Protein AF-A0A0T6YQA6-F1 (afdb_monomer_lite)

Structure (mmCIF, N/CA/C/O backbone):
data_AF-A0A0T6YQA6-F1
#
_entry.id   AF-A0A0T6YQA6-F1
#
loop_
_atom_site.group_PDB
_atom_site.id
_atom_site.type_symbol
_atom_site.label_atom_id
_atom_site.label_alt_id
_atom_site.label_comp_id
_atom_site.label_asym_id
_atom_site.label_entity_id
_atom_site.label_seq_id
_atom_site.pdbx_PDB_ins_code
_atom_site.Cartn_x
_atom_site.Cartn_y
_atom_site.Cartn_z
_atom_site.occupancy
_atom_site.B_iso_or_equiv
_atom_site.auth_seq_id
_atom_site.auth_comp_id
_atom_site.auth_asym_id
_atom_site.auth_atom_id
_atom_site.pdbx_PDB_model_num
ATOM 1 N N . MET A 1 1 ? 2.251 -3.027 -15.263 1.00 83.12 1 MET A N 1
ATOM 2 C CA . MET A 1 1 ? 1.059 -3.799 -14.864 1.00 83.12 1 MET A CA 1
ATOM 3 C C . MET A 1 1 ? -0.169 -2.919 -14.777 1.00 83.12 1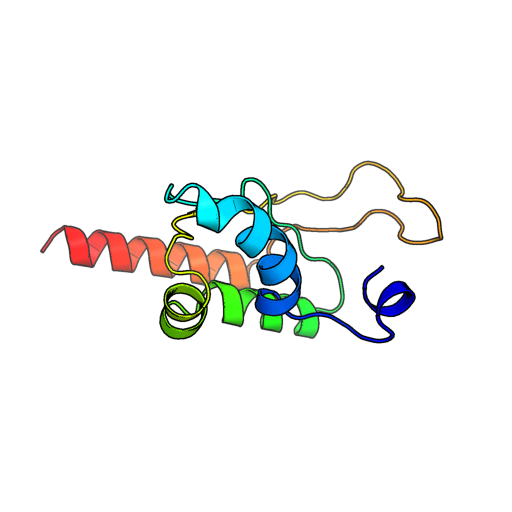 MET A C 1
ATOM 5 O O . MET A 1 1 ? -1.061 -3.135 -15.581 1.00 83.12 1 MET A O 1
ATOM 9 N N . ASP A 1 2 ? -0.234 -1.925 -13.880 1.00 89.12 2 ASP A N 1
ATOM 10 C CA . ASP A 1 2 ? -1.449 -1.098 -13.763 1.00 89.12 2 ASP A CA 1
ATOM 11 C C . ASP A 1 2 ? -1.813 -0.386 -15.068 1.00 89.12 2 ASP A C 1
ATOM 13 O O . ASP A 1 2 ? -2.944 -0.498 -15.525 1.00 89.12 2 ASP A O 1
ATOM 17 N N . VAL A 1 3 ? -0.842 0.262 -15.716 1.00 90.88 3 VAL A N 1
ATOM 18 C CA . VAL A 1 3 ? -1.061 0.935 -17.006 1.00 90.88 3 VAL A CA 1
ATOM 19 C C . VAL A 1 3 ? -1.503 -0.046 -18.094 1.00 90.88 3 VAL A C 1
ATOM 21 O O . VAL A 1 3 ? -2.417 0.267 -18.846 1.00 90.88 3 VAL A O 1
ATOM 24 N N . ASP A 1 4 ? -0.919 -1.241 -18.158 1.00 91.56 4 ASP A N 1
ATOM 25 C CA . ASP A 1 4 ? -1.258 -2.216 -19.204 1.00 91.56 4 ASP A CA 1
ATOM 26 C C . ASP A 1 4 ? -2.654 -2.814 -19.008 1.00 91.56 4 ASP A C 1
ATOM 28 O O . ASP A 1 4 ? -3.333 -3.129 -19.980 1.00 91.56 4 ASP A O 1
ATOM 32 N N . TYR A 1 5 ? -3.090 -2.967 -17.755 1.00 91.44 5 TYR A N 1
ATOM 33 C CA . TYR A 1 5 ? -4.388 -3.556 -17.436 1.00 91.44 5 TYR A CA 1
ATOM 34 C C . TYR A 1 5 ? -5.516 -2.510 -17.381 1.00 91.44 5 TYR A C 1
ATOM 36 O O . TYR A 1 5 ? -6.635 -2.783 -17.807 1.00 91.44 5 TYR A O 1
ATOM 44 N N . TRP A 1 6 ? -5.244 -1.311 -16.858 1.00 92.56 6 TRP A N 1
ATOM 45 C CA . TRP A 1 6 ? -6.247 -0.272 -16.575 1.00 92.56 6 TRP A CA 1
ATOM 46 C C . TRP A 1 6 ? -6.109 0.983 -17.445 1.00 92.56 6 TRP A C 1
ATOM 48 O O . TRP A 1 6 ? -6.913 1.905 -17.317 1.00 92.56 6 TRP A O 1
ATOM 58 N N . GLY A 1 7 ? -5.076 1.070 -18.285 1.00 95.69 7 GLY A N 1
ATOM 59 C CA . GLY A 1 7 ? -4.769 2.258 -19.089 1.00 95.69 7 GLY A CA 1
ATOM 60 C C . GLY A 1 7 ? -4.207 3.438 -18.288 1.00 95.69 7 GLY A C 1
ATOM 61 O O . GLY A 1 7 ? -3.976 4.503 -18.856 1.00 95.69 7 GLY A O 1
ATOM 62 N N . ARG A 1 8 ? -3.996 3.285 -16.972 1.00 94.44 8 ARG A N 1
ATOM 63 C CA . ARG A 1 8 ? -3.454 4.321 -16.081 1.00 94.44 8 ARG A CA 1
ATOM 64 C C . ARG A 1 8 ? -2.833 3.736 -14.8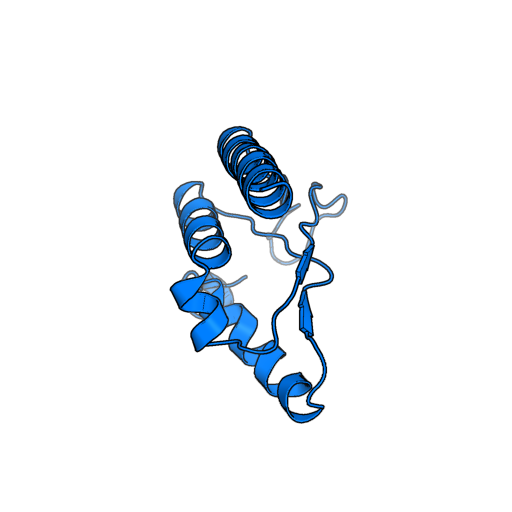16 1.00 94.44 8 ARG A C 1
ATOM 66 O O . ARG A 1 8 ? -3.119 2.607 -14.428 1.00 94.44 8 ARG A O 1
ATOM 73 N N . GLU A 1 9 ? -2.044 4.558 -14.137 1.00 93.44 9 GLU A N 1
ATOM 74 C CA . GLU A 1 9 ? -1.629 4.312 -12.758 1.00 93.44 9 GLU A CA 1
ATOM 75 C C . GLU A 1 9 ? -2.847 4.257 -11.815 1.00 93.44 9 GLU A C 1
ATOM 77 O O . GLU A 1 9 ? -3.818 5.016 -11.963 1.00 93.44 9 GLU A O 1
ATOM 82 N N . ARG A 1 10 ? -2.802 3.345 -10.839 1.00 92.81 10 ARG A N 1
ATOM 83 C CA . ARG A 1 10 ? -3.849 3.190 -9.823 1.00 92.81 10 ARG A CA 1
ATOM 84 C C . ARG A 1 10 ? -3.433 3.793 -8.500 1.00 92.81 10 ARG A C 1
ATOM 86 O O . ARG A 1 10 ? -2.263 3.825 -8.155 1.00 92.81 10 ARG A O 1
ATOM 93 N N . ARG A 1 11 ? -4.402 4.243 -7.720 1.00 91.75 11 ARG A N 1
ATOM 94 C CA . ARG A 1 11 ? -4.177 4.712 -6.350 1.00 91.75 11 ARG A CA 1
ATOM 95 C C . ARG A 1 11 ? -4.254 3.557 -5.354 1.00 91.75 11 ARG A C 1
ATOM 97 O O . ARG A 1 11 ? -4.864 2.524 -5.647 1.00 91.75 11 ARG A O 1
ATOM 104 N N . PHE A 1 12 ? -3.686 3.748 -4.163 1.00 91.62 12 PHE A N 1
ATOM 105 C CA . PHE A 1 12 ? -3.686 2.733 -3.108 1.00 91.62 12 PHE A CA 1
ATOM 106 C C . PHE A 1 12 ? -5.115 2.310 -2.757 1.00 91.62 12 PHE A C 1
ATOM 108 O O . PHE A 1 12 ? -5.424 1.117 -2.739 1.00 91.62 12 PHE A O 1
ATOM 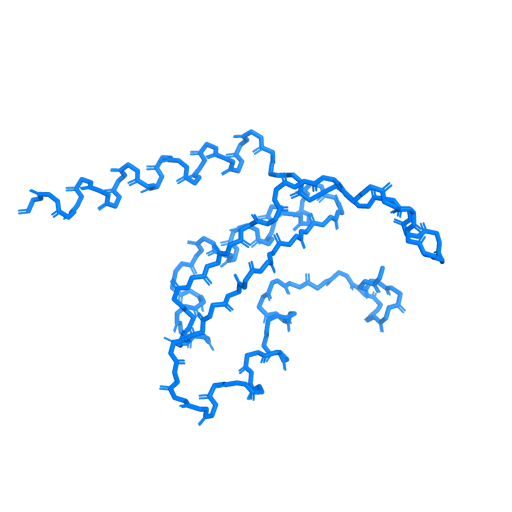115 N N . GLY A 1 13 ? -6.009 3.285 -2.559 1.00 91.56 13 GLY A N 1
ATOM 116 C CA . GLY A 1 13 ? -7.406 3.007 -2.219 1.00 91.56 13 GLY A CA 1
ATOM 117 C C . GLY A 1 13 ? -8.136 2.184 -3.286 1.00 91.56 13 GLY A C 1
ATOM 118 O O . GLY A 1 13 ? -8.920 1.297 -2.958 1.00 91.56 13 GLY A O 1
ATOM 119 N N . GLU A 1 14 ? -7.840 2.413 -4.566 1.00 92.44 14 GLU A N 1
ATOM 120 C CA . GLU A 1 14 ? -8.450 1.658 -5.663 1.00 92.44 14 GLU A CA 1
ATOM 121 C C . GLU A 1 14 ? -7.991 0.198 -5.643 1.00 92.44 14 GLU A C 1
ATOM 123 O O . GLU A 1 14 ? -8.825 -0.706 -5.688 1.00 92.44 14 GLU A O 1
ATOM 128 N N . ALA A 1 15 ? -6.677 -0.028 -5.547 1.00 92.88 15 ALA A N 1
ATOM 129 C CA . ALA A 1 15 ? -6.093 -1.366 -5.523 1.00 92.88 15 ALA A CA 1
ATOM 130 C C . ALA A 1 15 ? -6.509 -2.163 -4.273 1.00 92.88 15 ALA A C 1
ATOM 132 O O . ALA A 1 15 ? -6.716 -3.378 -4.345 1.00 92.88 15 ALA A O 1
ATOM 133 N N . LEU A 1 16 ? -6.652 -1.487 -3.128 1.00 93.69 16 LEU A N 1
ATOM 134 C CA . LEU A 1 16 ? -7.093 -2.110 -1.886 1.00 93.69 16 LEU A CA 1
ATOM 135 C C . LEU A 1 16 ? -8.584 -2.456 -1.910 1.00 93.69 16 LEU A C 1
ATOM 137 O O . LEU A 1 16 ? -8.941 -3.547 -1.468 1.00 93.69 16 LEU A O 1
ATOM 141 N N . ASN A 1 17 ? -9.452 -1.572 -2.416 1.00 94.25 17 ASN A N 1
ATOM 142 C CA . ASN A 1 17 ? -10.905 -1.742 -2.316 1.00 94.25 17 ASN A CA 1
ATOM 143 C C . ASN A 1 17 ? -11.382 -3.084 -2.889 1.00 94.25 17 ASN A C 1
ATOM 145 O O . ASN A 1 17 ? -12.140 -3.796 -2.237 1.00 94.25 17 ASN A O 1
ATOM 149 N N . GLU A 1 18 ? -10.866 -3.494 -4.049 1.00 93.25 18 GLU A N 1
ATOM 150 C CA . GLU A 1 18 ? -11.215 -4.782 -4.671 1.00 93.25 18 GLU A CA 1
ATOM 151 C C . GLU A 1 18 ? -10.939 -5.992 -3.768 1.00 93.25 18 GLU A C 1
ATOM 153 O O . GLU A 1 18 ? -11.673 -6.980 -3.799 1.00 93.25 18 GLU A O 1
ATOM 158 N N . LYS A 1 19 ? -9.872 -5.923 -2.966 1.00 95.00 19 LYS A N 1
ATOM 159 C CA . LYS A 1 19 ? -9.445 -6.996 -2.059 1.00 95.00 19 LYS A CA 1
ATOM 160 C C . LYS A 1 19 ? -10.160 -6.890 -0.717 1.00 95.00 19 LYS A C 1
ATOM 162 O O . LYS A 1 19 ? -10.630 -7.897 -0.197 1.00 95.00 19 LYS A O 1
ATOM 167 N N . TYR A 1 20 ? -10.297 -5.673 -0.195 1.00 96.25 20 TYR A N 1
ATOM 168 C CA . TYR A 1 20 ? -10.968 -5.390 1.068 1.00 96.25 20 TYR A CA 1
ATOM 169 C C . TYR A 1 20 ? -12.428 -5.854 1.053 1.00 96.25 20 TYR A C 1
ATOM 171 O O . TYR A 1 20 ? -12.846 -6.557 1.970 1.00 96.25 20 TYR A O 1
ATOM 179 N N . GLN A 1 21 ? -13.187 -5.554 -0.009 1.00 96.25 21 GLN A N 1
ATOM 180 C CA . GLN A 1 21 ? -14.602 -5.948 -0.107 1.00 96.25 21 GLN A CA 1
ATOM 181 C C . GLN A 1 21 ? -14.810 -7.468 -0.022 1.00 96.25 21 GLN A C 1
ATOM 183 O O . GLN A 1 21 ? -15.841 -7.925 0.463 1.00 96.25 21 GLN A O 1
ATOM 188 N N . ARG A 1 22 ? -13.816 -8.268 -0.431 1.00 96.81 22 ARG A N 1
ATOM 189 C CA . ARG A 1 22 ? -13.887 -9.736 -0.358 1.00 96.81 22 ARG A CA 1
ATOM 190 C C . ARG A 1 22 ? -13.788 -10.269 1.069 1.00 96.81 22 ARG A C 1
ATOM 192 O O . ARG A 1 22 ? -14.277 -11.361 1.331 1.00 96.81 22 ARG A O 1
ATOM 199 N N . VAL A 1 23 ? -13.140 -9.530 1.971 1.00 97.44 23 VAL A N 1
ATOM 200 C CA . VAL A 1 23 ? -12.854 -9.988 3.341 1.00 97.44 23 VAL A CA 1
ATOM 201 C C . VAL A 1 23 ? -13.608 -9.204 4.414 1.00 97.44 23 VAL A C 1
ATOM 203 O O . VAL A 1 23 ? -13.808 -9.711 5.515 1.00 97.44 23 VAL A O 1
ATOM 206 N N . ALA A 1 24 ? -14.085 -7.997 4.104 1.00 96.38 24 ALA A N 1
ATOM 207 C CA . ALA A 1 24 ? -14.781 -7.143 5.062 1.00 96.38 24 ALA A CA 1
ATOM 208 C C . ALA A 1 24 ? -16.052 -7.795 5.638 1.00 96.38 24 ALA A C 1
ATOM 210 O O . ALA A 1 24 ? -16.367 -7.597 6.810 1.00 96.38 24 ALA A O 1
ATOM 211 N N . GLY A 1 25 ? -16.740 -8.631 4.850 1.00 97.00 25 GLY A N 1
ATOM 212 C CA . GLY A 1 25 ? -17.940 -9.357 5.282 1.00 97.00 25 GLY A CA 1
ATOM 213 C C . GLY A 1 25 ? -17.714 -10.336 6.441 1.00 97.00 25 GLY A C 1
ATOM 214 O O . GLY A 1 25 ? -18.667 -10.686 7.129 1.00 97.00 25 GLY A O 1
ATOM 215 N N . PHE A 1 26 ? -16.467 -10.739 6.714 1.00 97.88 26 PHE A N 1
ATOM 216 C CA . PHE A 1 26 ? -16.147 -11.580 7.872 1.00 97.88 26 PHE A CA 1
ATOM 217 C C . PHE A 1 26 ? -16.157 -10.811 9.203 1.00 97.88 26 PHE A C 1
ATOM 219 O O . PHE A 1 26 ? -16.078 -11.436 10.262 1.00 97.88 26 PHE A O 1
ATOM 226 N N . GLY A 1 27 ? -16.221 -9.473 9.177 1.00 97.31 27 GLY A N 1
ATOM 227 C CA . GLY A 1 27 ? -16.276 -8.643 10.386 1.00 97.31 27 GLY A CA 1
ATOM 228 C C . GLY A 1 27 ? -15.033 -8.760 11.275 1.00 97.31 27 GLY A C 1
ATOM 229 O O . GLY A 1 27 ? -15.113 -8.561 12.486 1.00 97.31 27 GLY A O 1
ATOM 230 N N . LYS A 1 28 ? -13.887 -9.137 10.696 1.00 97.94 28 LYS A N 1
ATOM 231 C CA . LYS A 1 28 ? -12.600 -9.247 11.394 1.00 97.94 28 LYS A CA 1
ATOM 232 C C . LYS A 1 28 ? -11.687 -8.077 11.026 1.00 97.94 28 LYS A C 1
ATOM 234 O O . LYS A 1 28 ? -11.801 -7.570 9.909 1.00 97.94 28 LYS A O 1
ATOM 239 N N . PRO A 1 29 ? -10.762 -7.677 11.920 1.00 96.94 29 PRO A N 1
ATOM 240 C CA . PRO A 1 29 ? -9.673 -6.781 11.555 1.00 96.94 29 PRO A CA 1
ATOM 241 C C . PRO A 1 29 ? -8.939 -7.283 10.309 1.00 96.94 29 PRO A C 1
ATOM 243 O O . PRO A 1 29 ? -8.654 -8.473 10.174 1.00 96.94 29 PRO A O 1
ATOM 246 N N . VAL A 1 30 ? -8.651 -6.363 9.398 1.00 96.00 30 VAL A N 1
ATOM 247 C CA . VAL A 1 30 ? -7.979 -6.607 8.127 1.00 96.00 30 VAL A CA 1
ATOM 248 C C . VAL A 1 30 ? -6.545 -6.111 8.231 1.00 96.00 30 VAL A C 1
ATOM 250 O O . VAL A 1 30 ? -6.279 -4.979 8.637 1.00 96.00 30 VAL A O 1
ATOM 253 N N . MET A 1 31 ? -5.622 -6.964 7.805 1.00 95.50 31 MET A N 1
ATOM 254 C CA . MET A 1 31 ? -4.211 -6.648 7.642 1.00 95.50 31 MET A CA 1
ATOM 255 C C . MET A 1 31 ? -3.848 -6.747 6.162 1.00 95.50 31 MET A C 1
ATOM 257 O O . MET A 1 31 ? -4.180 -7.731 5.498 1.00 95.50 31 MET A O 1
ATOM 261 N N . ILE A 1 32 ? -3.106 -5.760 5.662 1.00 95.31 32 ILE A N 1
ATOM 262 C CA . ILE A 1 32 ? -2.304 -5.939 4.451 1.00 95.31 32 ILE A CA 1
ATOM 263 C C . ILE A 1 32 ? -1.005 -6.608 4.890 1.00 95.31 32 ILE A C 1
ATOM 265 O O . ILE A 1 32 ? -0.152 -5.960 5.497 1.00 95.31 32 ILE A O 1
ATOM 269 N N . ALA A 1 33 ? -0.902 -7.912 4.630 1.00 96.94 33 ALA A N 1
ATOM 270 C CA . ALA A 1 33 ? 0.238 -8.725 5.053 1.00 96.94 33 ALA A CA 1
ATOM 271 C C . ALA A 1 33 ? 1.532 -8.356 4.316 1.00 96.94 33 ALA A C 1
ATOM 273 O O . ALA A 1 33 ? 2.610 -8.481 4.882 1.00 96.94 33 ALA A O 1
ATOM 274 N N . GLU A 1 34 ? 1.413 -7.878 3.076 1.00 96.00 34 GLU A N 1
ATOM 275 C CA . GLU A 1 34 ? 2.532 -7.412 2.264 1.00 96.00 34 GLU A CA 1
ATOM 276 C C . GLU A 1 34 ? 2.075 -6.260 1.367 1.00 96.00 34 GLU A C 1
ATOM 278 O O . GLU A 1 34 ? 1.068 -6.357 0.656 1.00 96.00 34 GLU A O 1
ATOM 283 N N . LEU A 1 35 ? 2.827 -5.162 1.397 1.00 94.00 35 LEU A N 1
ATOM 284 C CA . LEU A 1 35 ? 2.640 -4.013 0.528 1.00 94.00 35 LEU A CA 1
ATOM 285 C C . LEU A 1 35 ? 3.958 -3.647 -0.152 1.00 94.00 35 LEU A C 1
ATOM 287 O O . LEU A 1 35 ? 4.918 -3.270 0.518 1.00 94.00 35 LEU A O 1
ATOM 291 N N . GLY A 1 36 ? 3.959 -3.676 -1.483 1.00 93.62 36 GLY A N 1
ATOM 292 C CA . GLY A 1 36 ? 5.029 -3.145 -2.320 1.00 93.62 36 GLY A CA 1
ATOM 293 C C . GLY A 1 36 ? 4.462 -2.243 -3.414 1.00 93.62 36 GLY A C 1
ATOM 294 O O . GLY A 1 36 ? 3.450 -2.572 -4.033 1.00 93.62 36 GLY A O 1
ATOM 295 N N . VAL A 1 37 ? 5.111 -1.103 -3.660 1.00 93.25 37 VAL A N 1
ATOM 296 C CA . VAL A 1 37 ? 4.781 -0.186 -4.762 1.00 93.25 37 VAL A CA 1
ATOM 297 C C . VAL A 1 37 ? 6.049 0.172 -5.534 1.00 93.25 37 VAL A C 1
ATOM 299 O O . VAL A 1 37 ? 7.054 0.574 -4.955 1.00 93.25 37 VAL A O 1
ATOM 302 N N . ALA A 1 38 ? 6.009 0.007 -6.854 1.00 92.62 38 ALA A N 1
ATOM 303 C CA . ALA A 1 38 ? 7.114 0.322 -7.752 1.00 92.62 38 ALA A CA 1
ATOM 304 C C . ALA A 1 38 ? 6.607 1.181 -8.913 1.00 92.62 38 ALA A C 1
ATOM 306 O O . ALA A 1 38 ? 5.479 1.016 -9.371 1.00 92.62 38 ALA A O 1
ATOM 307 N N . GLY A 1 39 ? 7.441 2.110 -9.375 1.00 91.19 39 GLY A N 1
ATOM 308 C CA . GLY A 1 39 ? 7.087 3.090 -10.398 1.00 91.19 39 GLY A CA 1
ATOM 309 C C . GLY A 1 39 ? 7.859 4.390 -10.200 1.00 91.19 39 GLY A C 1
ATOM 310 O O . GLY A 1 39 ? 8.908 4.405 -9.550 1.00 91.19 39 GLY A O 1
ATOM 311 N N . SER A 1 40 ? 7.335 5.485 -10.751 1.00 91.44 40 SER A N 1
ATOM 312 C CA . SER A 1 40 ? 7.933 6.811 -10.584 1.00 91.44 40 SER A CA 1
ATOM 313 C C . SER A 1 40 ? 7.944 7.250 -9.111 1.00 91.44 40 SER A C 1
ATOM 315 O O . SER A 1 40 ? 7.150 6.790 -8.286 1.00 91.44 40 SER A O 1
ATOM 317 N N . ALA A 1 41 ? 8.842 8.173 -8.757 1.00 89.81 41 ALA A N 1
ATOM 318 C CA . ALA A 1 41 ? 8.902 8.699 -7.395 1.00 89.81 41 ALA A CA 1
ATOM 319 C C . ALA A 1 41 ? 7.592 9.407 -6.988 1.00 89.81 41 ALA A C 1
ATOM 321 O O . ALA A 1 41 ? 7.146 9.261 -5.852 1.00 89.81 41 ALA A O 1
ATOM 322 N N . ASP A 1 42 ? 6.949 10.125 -7.916 1.00 90.38 42 ASP A N 1
ATOM 323 C CA . ASP A 1 42 ? 5.651 10.774 -7.686 1.00 90.38 42 ASP A CA 1
ATOM 324 C C . ASP A 1 42 ? 4.516 9.772 -7.476 1.00 90.38 42 ASP A C 1
ATOM 326 O O . ASP A 1 42 ? 3.684 9.957 -6.580 1.00 90.38 42 ASP A O 1
ATOM 330 N N . TYR A 1 43 ? 4.526 8.678 -8.240 1.00 91.56 43 TYR A N 1
ATOM 331 C CA . TYR A 1 43 ? 3.570 7.589 -8.086 1.00 91.56 43 TYR A CA 1
ATOM 332 C C . TYR A 1 43 ? 3.646 6.972 -6.685 1.00 91.56 43 TYR A C 1
ATOM 334 O O . TYR A 1 43 ? 2.651 6.928 -5.956 1.00 91.56 43 TYR A O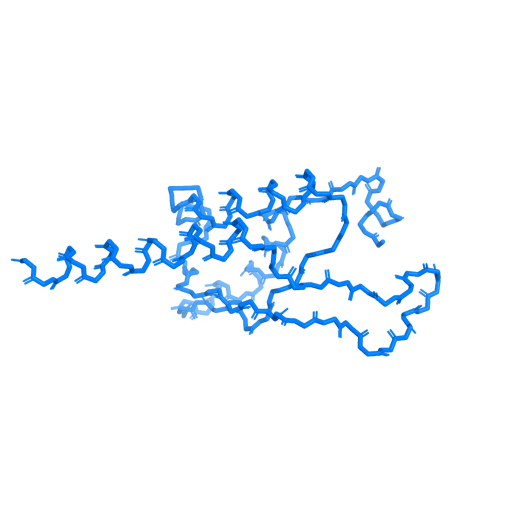 1
ATOM 342 N N . ARG A 1 44 ? 4.856 6.594 -6.250 1.00 92.06 44 ARG A N 1
ATOM 343 C CA . ARG A 1 44 ? 5.075 6.026 -4.910 1.00 92.06 44 ARG A CA 1
ATOM 344 C C . ARG A 1 44 ? 4.712 7.012 -3.800 1.00 92.06 44 ARG A C 1
ATOM 346 O O . ARG A 1 44 ? 4.040 6.635 -2.844 1.00 92.06 44 ARG A O 1
ATOM 353 N N . ARG A 1 45 ? 5.086 8.291 -3.937 1.00 88.19 45 ARG A N 1
ATOM 354 C CA . ARG A 1 45 ? 4.718 9.337 -2.965 1.00 88.19 45 ARG A CA 1
ATOM 355 C C . ARG A 1 45 ? 3.208 9.499 -2.825 1.00 88.19 45 ARG A C 1
ATOM 357 O O . ARG A 1 45 ? 2.734 9.722 -1.715 1.00 88.19 45 ARG A O 1
ATOM 364 N N . THR A 1 46 ? 2.462 9.399 -3.922 1.00 89.56 46 THR A N 1
ATOM 365 C CA . THR A 1 46 ? 0.993 9.457 -3.891 1.00 89.56 46 THR A CA 1
ATOM 366 C C . THR A 1 46 ? 0.420 8.301 -3.077 1.00 89.56 46 THR A C 1
ATOM 368 O O . THR A 1 46 ? -0.391 8.536 -2.185 1.00 89.56 46 THR A O 1
ATOM 371 N N . TRP A 1 47 ? 0.914 7.080 -3.297 1.00 91.88 47 TRP A N 1
ATOM 372 C CA . TRP A 1 47 ? 0.532 5.915 -2.494 1.00 91.88 47 TRP A CA 1
ATOM 373 C C . TRP A 1 47 ? 0.837 6.108 -1.009 1.00 91.88 47 TRP A C 1
ATOM 375 O O . TRP A 1 47 ? -0.042 5.914 -0.174 1.00 91.88 47 TRP A O 1
ATOM 385 N N . TYR A 1 48 ? 2.054 6.535 -0.663 1.00 88.94 48 TYR A N 1
ATOM 386 C CA . TYR A 1 48 ? 2.435 6.729 0.738 1.00 88.94 48 TYR A CA 1
ATOM 387 C C . TYR A 1 48 ? 1.588 7.797 1.428 1.00 88.94 48 TYR A C 1
ATOM 389 O O . TYR A 1 48 ? 1.184 7.599 2.568 1.00 88.94 48 TYR A O 1
ATOM 397 N N . LYS A 1 49 ? 1.253 8.896 0.741 1.00 87.38 49 LYS A N 1
ATOM 398 C CA . LYS A 1 49 ? 0.336 9.908 1.284 1.00 87.38 49 LYS A CA 1
ATOM 399 C C . LYS A 1 49 ? -1.036 9.317 1.611 1.00 87.38 49 LYS A C 1
ATOM 401 O O . LYS A 1 49 ? -1.544 9.581 2.692 1.00 87.38 49 LYS A O 1
ATOM 406 N N . GLU A 1 50 ? -1.602 8.491 0.731 1.00 87.94 50 GLU A N 1
ATOM 407 C CA . GLU A 1 50 ? -2.895 7.836 0.983 1.00 87.94 50 GLU A CA 1
ATOM 408 C C . GLU A 1 50 ? -2.835 6.826 2.138 1.00 87.94 50 GLU A C 1
ATOM 410 O O . GLU A 1 50 ? -3.748 6.774 2.957 1.00 87.94 50 GLU A O 1
ATOM 415 N N . ILE A 1 51 ? -1.751 6.051 2.238 1.00 86.25 51 ILE A N 1
ATOM 416 C CA . ILE A 1 51 ? -1.548 5.081 3.327 1.00 86.25 51 ILE A CA 1
ATOM 417 C C . ILE A 1 51 ? -1.376 5.786 4.677 1.00 86.25 51 ILE A C 1
ATOM 419 O O . ILE A 1 51 ? -1.786 5.266 5.712 1.00 86.25 51 ILE A O 1
ATOM 423 N N . LEU A 1 52 ? -0.735 6.956 4.690 1.00 80.69 52 LEU A N 1
ATOM 424 C CA . LEU A 1 52 ? -0.467 7.715 5.912 1.00 80.69 52 LEU A CA 1
ATOM 425 C C . LEU A 1 52 ? -1.632 8.626 6.321 1.00 80.69 52 LEU A C 1
ATOM 427 O O . LEU A 1 52 ? -1.712 9.007 7.489 1.00 80.69 52 LEU A O 1
ATOM 431 N N . ASP A 1 53 ? -2.553 8.933 5.408 1.00 83.06 53 ASP A N 1
ATOM 432 C CA . ASP A 1 53 ? -3.762 9.697 5.703 1.00 83.06 53 ASP A CA 1
ATOM 433 C C . ASP A 1 53 ? -4.828 8.829 6.393 1.00 83.06 53 ASP A C 1
ATOM 435 O O . ASP A 1 53 ? -5.726 8.249 5.772 1.00 83.06 53 ASP A O 1
ATOM 439 N N . GLN A 1 54 ? -4.740 8.780 7.726 1.00 67.75 54 GLN A N 1
ATOM 440 C CA . GLN A 1 54 ? -5.657 8.030 8.586 1.00 67.75 54 GLN A CA 1
ATOM 441 C C . GLN A 1 54 ? -7.126 8.422 8.416 1.00 67.75 54 GLN A C 1
ATOM 443 O O . GLN A 1 54 ? -7.999 7.578 8.617 1.00 67.75 54 GLN A O 1
ATOM 448 N N . GLN A 1 55 ? -7.425 9.672 8.052 1.00 69.50 55 GLN A N 1
ATOM 449 C CA . GLN A 1 55 ? -8.810 10.107 7.874 1.00 69.50 55 GLN A CA 1
ATOM 450 C C . GLN A 1 55 ? -9.425 9.471 6.632 1.00 69.50 55 GLN A C 1
ATOM 452 O O . GLN A 1 55 ? -10.590 9.070 6.657 1.00 69.50 55 GLN A O 1
ATOM 457 N N . THR A 1 56 ? -8.635 9.334 5.570 1.00 67.19 56 THR A N 1
ATOM 458 C CA . THR A 1 56 ? -9.107 8.810 4.291 1.00 67.19 56 THR A CA 1
ATOM 459 C C . THR A 1 56 ? -9.269 7.290 4.329 1.00 67.19 56 THR A C 1
ATOM 461 O O . THR A 1 56 ? -10.352 6.793 4.006 1.00 67.19 56 THR A O 1
ATOM 464 N N . TYR A 1 57 ? -8.273 6.523 4.796 1.00 77.00 57 TYR A N 1
ATOM 465 C CA . TYR A 1 57 ? -8.407 5.060 4.786 1.00 77.00 57 TYR A CA 1
ATOM 466 C C . TYR A 1 57 ? -9.261 4.509 5.935 1.00 77.00 57 TYR A C 1
ATOM 468 O O . TYR A 1 57 ? -9.929 3.509 5.712 1.00 77.00 57 TYR A O 1
ATOM 476 N N . ARG A 1 58 ? -9.338 5.127 7.129 1.00 73.81 58 ARG A N 1
ATOM 477 C CA . ARG A 1 58 ? -10.245 4.613 8.184 1.00 73.81 58 ARG A CA 1
ATOM 478 C C . ARG A 1 58 ? -11.717 4.782 7.824 1.00 73.81 58 ARG A C 1
ATOM 480 O O . ARG A 1 58 ? -12.535 3.958 8.215 1.00 73.81 58 ARG A O 1
ATOM 487 N N . ARG A 1 59 ? -12.065 5.833 7.073 1.00 85.38 59 ARG A N 1
ATOM 488 C CA . ARG A 1 59 ? -13.439 6.026 6.583 1.00 85.38 59 ARG A CA 1
ATOM 489 C C . ARG A 1 59 ? -13.781 5.041 5.466 1.00 85.38 59 ARG A C 1
ATOM 491 O O . ARG A 1 59 ? -14.874 4.489 5.471 1.00 85.38 59 ARG A O 1
ATOM 498 N N . ALA A 1 60 ? -12.858 4.812 4.531 1.00 89.44 60 ALA A N 1
ATOM 499 C CA . ALA A 1 60 ? -13.079 3.909 3.398 1.00 89.44 60 ALA A CA 1
ATOM 500 C C . ALA A 1 60 ? -12.914 2.417 3.753 1.00 89.44 60 ALA A C 1
ATOM 502 O O . ALA A 1 60 ? -13.605 1.563 3.202 1.00 89.44 60 ALA A O 1
ATOM 503 N N . PHE A 1 61 ? -12.016 2.103 4.687 1.00 93.62 61 PHE A N 1
ATOM 504 C CA . PHE A 1 61 ? -11.599 0.754 5.075 1.00 93.62 61 PHE A CA 1
ATOM 505 C C . PHE A 1 61 ? -11.587 0.621 6.609 1.00 93.62 61 PHE A C 1
ATOM 507 O O . PHE A 1 61 ? -10.525 0.461 7.212 1.00 93.62 61 PHE A O 1
ATOM 514 N N . PRO A 1 62 ? -12.756 0.688 7.272 1.00 93.75 62 PRO A N 1
ATOM 515 C CA . PRO A 1 62 ? -12.847 0.768 8.734 1.00 93.75 62 PRO A CA 1
ATOM 516 C C . PRO A 1 62 ? -12.260 -0.435 9.482 1.00 93.75 62 PRO A C 1
ATOM 518 O O . PRO A 1 62 ? -11.900 -0.306 10.647 1.00 93.75 62 PRO A O 1
ATOM 521 N N . LEU A 1 63 ? -12.148 -1.598 8.833 1.00 95.31 63 LEU A N 1
ATOM 522 C CA . LEU A 1 63 ? -11.535 -2.784 9.430 1.00 95.31 63 LEU A CA 1
ATOM 523 C C . LEU A 1 63 ? -10.021 -2.863 9.189 1.00 95.31 63 LEU A C 1
ATOM 525 O O . LEU A 1 63 ? -9.391 -3.745 9.759 1.00 95.31 63 LEU A O 1
ATOM 529 N N . LEU A 1 64 ? -9.418 -1.997 8.364 1.00 93.00 64 LEU A N 1
ATOM 530 C CA . LEU A 1 64 ? -7.974 -2.021 8.111 1.00 93.00 64 LEU 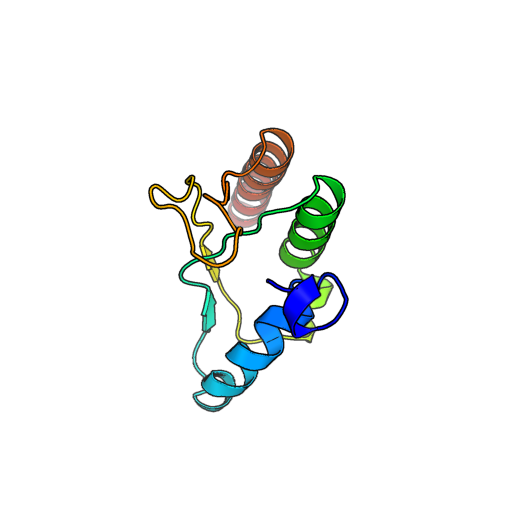A CA 1
ATOM 531 C C . LEU A 1 64 ? -7.209 -1.506 9.337 1.00 93.00 64 LEU A C 1
ATOM 533 O O . LEU A 1 64 ? -7.207 -0.309 9.623 1.00 93.00 64 LEU A O 1
ATOM 537 N N . THR A 1 65 ? -6.516 -2.406 10.031 1.00 91.38 65 THR A N 1
ATOM 538 C CA . THR A 1 65 ? -5.765 -2.078 11.254 1.00 91.38 65 THR A CA 1
ATOM 539 C C . THR A 1 65 ? -4.260 -2.044 11.047 1.00 91.38 65 THR A C 1
ATOM 541 O O . THR A 1 65 ? -3.545 -1.444 11.847 1.00 91.38 65 THR A O 1
ATOM 544 N N . THR A 1 66 ? -3.745 -2.718 10.017 1.00 91.00 66 THR A N 1
ATOM 545 C CA . THR A 1 66 ? -2.297 -2.884 9.850 1.00 91.00 66 THR A CA 1
ATOM 546 C C . THR A 1 66 ? -1.901 -2.980 8.386 1.00 91.00 66 THR A C 1
ATOM 548 O O . THR A 1 66 ? -2.565 -3.640 7.586 1.00 91.00 66 THR A O 1
ATOM 551 N N . VAL A 1 67 ? -0.779 -2.341 8.060 1.00 91.56 67 VAL A N 1
ATOM 552 C CA . VAL A 1 67 ? -0.123 -2.416 6.756 1.00 91.56 67 VAL A CA 1
ATOM 553 C C . VAL A 1 67 ? 1.332 -2.788 6.984 1.00 91.56 67 VAL A C 1
ATOM 555 O O . VAL A 1 67 ? 2.051 -2.064 7.671 1.00 91.56 67 VAL A O 1
ATOM 558 N N . VAL A 1 68 ? 1.756 -3.915 6.423 1.00 93.44 68 VAL A N 1
ATOM 559 C CA . VAL A 1 68 ? 3.136 -4.395 6.500 1.00 93.44 68 VAL A CA 1
ATOM 560 C C . VAL A 1 68 ? 3.820 -4.120 5.164 1.00 93.44 68 VAL A C 1
ATOM 562 O O . VAL A 1 68 ? 3.401 -4.626 4.125 1.00 93.44 68 VAL A O 1
ATOM 565 N N . PHE A 1 69 ? 4.861 -3.289 5.175 1.00 92.62 69 PHE A N 1
ATOM 566 C CA . PHE A 1 69 ? 5.641 -2.990 3.974 1.00 92.62 69 PHE A CA 1
ATOM 567 C C . PHE A 1 69 ? 6.614 -4.130 3.667 1.00 92.62 69 PHE A C 1
ATOM 569 O O . PHE A 1 69 ? 7.427 -4.499 4.515 1.00 92.62 69 PHE A O 1
ATOM 576 N N . PHE A 1 70 ? 6.572 -4.643 2.439 1.00 95.62 70 PHE A N 1
ATOM 577 C CA . PHE A 1 70 ? 7.574 -5.573 1.932 1.00 95.62 70 PHE A CA 1
ATOM 578 C C . PHE A 1 70 ? 8.760 -4.768 1.389 1.00 95.62 70 PHE A C 1
ATOM 580 O O . PHE A 1 70 ? 8.777 -4.332 0.240 1.00 95.62 70 PHE A O 1
ATOM 587 N N . ASN A 1 71 ? 9.724 -4.493 2.266 1.00 94.75 71 ASN A N 1
ATOM 588 C CA . ASN A 1 71 ? 10.817 -3.557 2.011 1.00 94.75 71 ASN A CA 1
ATOM 589 C C . ASN A 1 71 ? 12.034 -4.234 1.359 1.00 94.75 71 ASN A C 1
ATOM 591 O O . ASN A 1 71 ? 13.140 -4.183 1.898 1.00 94.75 71 ASN A O 1
ATOM 595 N N . ASP A 1 72 ? 11.834 -4.865 0.205 1.00 96.19 72 ASP A N 1
ATOM 596 C CA . ASP A 1 72 ? 12.915 -5.489 -0.561 1.00 96.19 72 ASP A CA 1
ATOM 597 C C . ASP A 1 72 ? 12.743 -5.263 -2.069 1.00 96.19 72 ASP A C 1
ATOM 599 O O . ASP A 1 72 ? 11.723 -4.757 -2.546 1.00 96.19 72 ASP A O 1
ATOM 603 N N . LYS A 1 73 ? 13.774 -5.604 -2.833 1.00 96.19 73 LYS A N 1
ATOM 604 C CA . LYS A 1 73 ? 13.723 -5.661 -4.287 1.00 96.19 73 LYS A CA 1
ATOM 605 C C . LYS A 1 73 ? 13.392 -7.084 -4.716 1.00 96.19 73 LYS A C 1
ATOM 607 O O . LYS A 1 73 ? 13.993 -8.032 -4.225 1.00 96.19 73 LYS A O 1
ATOM 612 N N . GLU A 1 74 ? 12.494 -7.222 -5.685 1.00 95.12 74 GLU A N 1
ATOM 613 C CA . GLU A 1 74 ? 12.168 -8.508 -6.294 1.00 95.12 74 GLU A CA 1
ATOM 614 C C . GLU A 1 74 ? 13.450 -9.201 -6.808 1.00 95.12 74 GLU A C 1
ATOM 616 O O . GLU A 1 74 ? 14.115 -8.651 -7.694 1.00 95.12 74 GLU A O 1
ATOM 621 N N . PRO A 1 75 ? 13.821 -10.393 -6.312 1.00 95.12 75 PRO A N 1
ATOM 622 C CA . PRO A 1 75 ? 15.006 -11.096 -6.800 1.00 95.12 75 PRO A CA 1
ATOM 623 C C . PRO A 1 75 ? 14.860 -11.621 -8.240 1.00 95.12 75 PRO A C 1
ATOM 625 O O . PRO A 1 75 ? 15.865 -11.760 -8.942 1.00 95.12 75 PRO A O 1
ATOM 628 N N . TYR A 1 76 ? 13.639 -11.890 -8.712 1.00 94.25 76 TYR A N 1
ATOM 629 C CA . TYR A 1 76 ? 13.374 -12.501 -10.015 1.00 94.25 76 TYR A CA 1
ATOM 630 C C . TYR A 1 76 ? 12.827 -11.521 -11.055 1.00 94.25 76 TYR A C 1
ATOM 632 O O . TYR A 1 76 ? 12.069 -10.600 -10.781 1.00 94.25 76 TYR A O 1
ATOM 640 N N . LYS A 1 77 ? 13.157 -11.733 -12.329 1.00 94.81 77 LYS A N 1
ATOM 641 C CA . LYS A 1 77 ? 12.534 -10.931 -13.387 1.00 94.81 77 LYS A CA 1
ATOM 642 C C . LYS A 1 77 ? 11.123 -11.434 -13.660 1.00 94.81 77 LYS A C 1
ATOM 644 O O . LYS A 1 77 ? 10.939 -12.556 -14.123 1.00 94.81 77 LYS A O 1
ATOM 649 N N . TRP A 1 78 ? 10.148 -10.574 -13.423 1.00 92.56 78 TRP A N 1
ATOM 650 C CA . TRP A 1 78 ? 8.777 -10.771 -13.848 1.00 92.56 78 TRP A CA 1
ATOM 651 C C . TRP A 1 78 ? 8.691 -10.798 -15.384 1.00 92.56 78 TRP A C 1
ATOM 653 O O . TRP A 1 78 ? 9.464 -10.112 -16.069 1.00 92.56 78 TRP A O 1
ATOM 663 N N . PRO A 1 79 ? 7.759 -11.590 -15.944 1.00 92.62 79 PRO A N 1
ATOM 664 C CA . PRO A 1 79 ? 7.566 -11.697 -17.387 1.00 92.62 79 PRO A CA 1
ATOM 665 C C . PRO A 1 79 ? 7.018 -10.388 -17.984 1.00 92.62 79 PRO A C 1
ATOM 667 O O . PRO A 1 79 ? 6.748 -9.423 -17.271 1.00 92.62 79 PRO A O 1
ATOM 670 N N . LEU A 1 80 ? 6.843 -10.353 -19.311 1.00 90.56 80 LEU A N 1
ATOM 671 C CA . LEU A 1 80 ? 6.211 -9.234 -20.036 1.00 90.56 80 LEU A CA 1
ATOM 672 C C . LEU A 1 80 ? 6.935 -7.881 -19.885 1.00 90.56 80 LEU A C 1
ATOM 674 O O . LEU A 1 80 ? 6.331 -6.822 -20.010 1.00 90.56 80 LEU A O 1
ATOM 678 N N . GLY A 1 81 ? 8.243 -7.910 -19.622 1.00 90.12 81 GLY A N 1
ATOM 679 C CA . GLY A 1 81 ? 9.061 -6.699 -19.529 1.00 90.12 81 GLY A CA 1
ATOM 680 C C . GLY A 1 81 ? 8.938 -5.940 -18.205 1.00 90.12 81 GLY A C 1
ATOM 681 O O . GLY A 1 81 ? 9.543 -4.880 -18.074 1.00 90.12 81 GLY A O 1
ATOM 682 N N . TYR A 1 82 ? 8.236 -6.478 -17.199 1.00 89.25 82 TYR A N 1
ATOM 683 C CA . TYR A 1 82 ? 8.108 -5.825 -15.887 1.00 89.25 82 TYR A CA 1
ATOM 684 C C . TYR A 1 82 ? 9.390 -5.828 -15.051 1.00 89.25 82 TYR A C 1
ATOM 686 O O . TYR A 1 82 ? 9.487 -5.095 -14.068 1.00 89.25 82 TYR A O 1
ATOM 694 N N . GLY A 1 83 ? 10.398 -6.597 -15.466 1.00 93.19 83 GLY A N 1
ATOM 695 C CA . GLY A 1 83 ? 11.716 -6.568 -14.849 1.00 93.19 83 GLY A CA 1
ATOM 696 C C . GLY A 1 83 ? 11.667 -7.040 -13.399 1.00 93.19 83 GLY A C 1
ATOM 697 O O . GLY A 1 83 ? 10.963 -7.984 -13.081 1.00 93.19 83 GLY A O 1
ATOM 698 N N . SER A 1 84 ? 12.453 -6.412 -12.532 1.00 94.75 84 SER A N 1
ATOM 699 C CA . SER A 1 84 ? 12.553 -6.750 -11.108 1.00 94.75 84 SER A CA 1
ATOM 700 C C . SER A 1 84 ? 12.193 -5.485 -10.315 1.00 94.75 84 SER A C 1
ATOM 702 O O . SER A 1 84 ? 13.030 -4.581 -10.187 1.00 94.75 84 SER A O 1
ATOM 704 N N . PRO A 1 85 ? 10.915 -5.346 -9.905 1.00 94.38 85 PRO A N 1
ATOM 705 C CA . PRO A 1 85 ? 10.439 -4.197 -9.148 1.00 94.38 85 PRO A CA 1
ATOM 706 C C . PRO A 1 85 ? 11.244 -3.961 -7.868 1.00 94.38 85 PRO A C 1
ATOM 708 O O . PRO A 1 85 ? 11.648 -4.895 -7.181 1.00 94.38 85 PRO A O 1
ATOM 711 N N . ASP A 1 86 ? 11.456 -2.691 -7.538 1.00 95.00 86 ASP A N 1
ATOM 712 C CA . ASP A 1 86 ? 12.095 -2.276 -6.291 1.00 95.00 86 ASP A CA 1
ATOM 713 C C . ASP A 1 86 ? 11.037 -1.666 -5.370 1.00 95.00 86 ASP A C 1
ATOM 715 O O . ASP A 1 86 ? 10.542 -0.567 -5.641 1.00 95.00 86 ASP A O 1
ATOM 719 N N . TRP A 1 87 ? 10.667 -2.403 -4.320 1.00 95.56 87 TRP A N 1
ATOM 720 C CA . TRP A 1 87 ? 9.638 -2.004 -3.355 1.00 95.56 87 TRP A CA 1
ATOM 721 C C . TRP A 1 87 ? 10.214 -1.383 -2.089 1.00 95.56 87 TRP A C 1
ATOM 723 O O . TRP A 1 87 ? 9.467 -1.065 -1.163 1.00 95.56 87 TRP A O 1
ATOM 733 N N . ARG A 1 88 ? 11.535 -1.181 -2.042 1.00 94.75 88 ARG A N 1
ATOM 734 C CA . ARG A 1 88 ? 12.170 -0.542 -0.898 1.00 94.75 88 ARG A CA 1
ATOM 735 C C . ARG A 1 88 ? 11.656 0.884 -0.740 1.00 94.75 88 ARG A C 1
ATOM 737 O O . ARG A 1 88 ? 11.585 1.663 -1.695 1.00 94.75 88 ARG A O 1
ATOM 744 N N . LEU A 1 89 ? 11.326 1.222 0.495 1.00 91.50 89 LEU A N 1
ATOM 745 C CA . LEU A 1 89 ? 11.004 2.572 0.908 1.00 91.50 89 LEU A CA 1
ATOM 746 C C . LEU A 1 89 ? 12.242 3.454 0.732 1.00 91.50 89 LEU A C 1
ATOM 748 O O . LEU A 1 89 ? 13.362 3.067 1.079 1.00 91.50 89 LEU A O 1
ATOM 752 N N . ASP A 1 90 ? 12.037 4.652 0.189 1.00 88.12 90 ASP A N 1
ATOM 753 C CA . ASP A 1 90 ? 13.089 5.661 0.168 1.00 88.12 90 ASP A CA 1
ATOM 754 C C . ASP A 1 90 ? 13.334 6.225 1.577 1.00 88.12 90 ASP A C 1
ATOM 756 O O . ASP A 1 90 ? 12.567 6.005 2.523 1.00 88.12 90 ASP A O 1
ATOM 760 N N . LYS A 1 91 ? 14.470 6.911 1.738 1.00 87.19 91 LYS A N 1
ATOM 761 C CA . LYS A 1 91 ? 14.907 7.428 3.041 1.00 87.19 91 LYS A CA 1
ATOM 762 C C . LYS A 1 91 ? 13.895 8.414 3.611 1.00 87.19 91 LYS A C 1
ATOM 764 O O . LYS A 1 91 ? 13.672 8.436 4.818 1.00 87.19 91 LYS A O 1
ATOM 769 N N . GLU A 1 92 ? 13.282 9.211 2.748 1.00 84.88 92 GLU A N 1
ATOM 770 C CA . GLU A 1 92 ? 12.272 10.195 3.099 1.00 84.88 92 GLU A CA 1
ATOM 771 C C . GLU A 1 92 ? 11.013 9.515 3.653 1.00 84.88 92 GLU A C 1
ATOM 773 O O . GLU A 1 92 ? 10.548 9.886 4.731 1.00 84.88 92 GLU A O 1
ATOM 778 N N . ALA A 1 93 ? 10.497 8.482 2.979 1.00 83.31 93 ALA A N 1
ATOM 779 C CA . ALA A 1 93 ? 9.354 7.704 3.452 1.00 83.31 93 ALA A CA 1
ATOM 780 C C . ALA A 1 93 ? 9.650 6.993 4.782 1.00 83.31 93 ALA A C 1
ATOM 782 O O . ALA A 1 93 ? 8.833 7.052 5.704 1.00 83.31 93 ALA A O 1
ATOM 783 N N . LEU A 1 94 ? 10.832 6.378 4.915 1.00 87.06 94 LEU A N 1
ATOM 784 C CA . LEU A 1 94 ? 11.270 5.755 6.169 1.00 87.06 94 LEU A CA 1
ATOM 785 C C . LEU A 1 94 ? 11.339 6.766 7.312 1.00 87.06 94 LEU A C 1
ATOM 787 O O . LEU A 1 94 ? 10.882 6.471 8.415 1.00 87.06 94 LEU A O 1
ATOM 791 N N . LYS A 1 95 ? 11.861 7.969 7.050 1.00 87.38 95 LYS A N 1
ATOM 792 C CA . LYS A 1 95 ? 11.927 9.030 8.055 1.00 87.38 95 LYS A CA 1
ATOM 793 C C . LYS A 1 95 ? 10.531 9.427 8.536 1.00 87.38 95 LYS A C 1
ATOM 795 O O . LYS A 1 95 ? 10.310 9.508 9.738 1.00 87.38 95 LYS A O 1
ATOM 800 N N . VAL A 1 96 ? 9.587 9.641 7.617 1.00 85.00 96 VAL A N 1
ATOM 801 C CA . VAL A 1 96 ? 8.204 10.007 7.970 1.00 85.00 96 VAL A CA 1
ATOM 802 C C . VAL A 1 96 ? 7.543 8.925 8.828 1.00 85.00 96 VAL A C 1
ATOM 804 O O . VAL A 1 96 ? 6.876 9.248 9.810 1.00 85.00 96 VAL A O 1
ATOM 807 N N . LEU A 1 97 ? 7.739 7.649 8.483 1.00 82.25 97 LEU A N 1
ATOM 808 C CA . LEU A 1 97 ? 7.213 6.521 9.256 1.00 82.25 97 LEU A CA 1
ATOM 809 C C . LEU A 1 97 ? 7.828 6.446 10.661 1.00 82.25 97 LEU A C 1
ATOM 811 O O . LEU A 1 97 ? 7.091 6.295 11.635 1.00 82.25 97 LEU A O 1
ATOM 815 N N . ALA A 1 98 ? 9.149 6.597 10.772 1.00 84.06 98 ALA A N 1
ATOM 816 C CA . ALA A 1 98 ? 9.856 6.571 12.051 1.00 84.06 98 ALA A CA 1
ATOM 817 C C . ALA A 1 98 ? 9.435 7.734 12.964 1.00 84.06 98 ALA A C 1
ATOM 819 O O . ALA A 1 98 ? 9.073 7.509 14.118 1.00 84.06 98 ALA A O 1
ATOM 820 N N . ASP A 1 99 ? 9.399 8.961 12.431 1.00 86.00 99 ASP A N 1
ATOM 821 C CA . ASP A 1 99 ? 8.971 10.151 13.175 1.00 86.00 99 ASP A CA 1
ATOM 822 C C . ASP A 1 99 ? 7.531 9.991 13.703 1.00 86.00 99 ASP A C 1
ATOM 824 O O . ASP A 1 99 ? 7.205 10.449 14.800 1.00 86.00 99 ASP A O 1
ATOM 828 N N . ARG A 1 100 ? 6.651 9.339 12.929 1.00 78.06 100 ARG A N 1
ATOM 829 C CA . ARG A 1 100 ? 5.265 9.071 13.335 1.00 78.06 100 ARG A CA 1
ATOM 830 C C . ARG A 1 100 ? 5.195 8.081 14.491 1.00 78.06 100 ARG A C 1
ATOM 832 O O . ARG A 1 100 ? 4.468 8.335 15.445 1.00 78.06 100 ARG A O 1
ATOM 839 N N . GLN A 1 101 ? 5.963 6.996 14.424 1.00 75.44 101 GLN A N 1
ATOM 840 C CA . GLN A 1 101 ? 6.008 5.997 15.490 1.00 75.44 101 GLN A CA 1
ATOM 841 C C . GLN A 1 101 ? 6.465 6.617 16.817 1.00 75.44 101 GLN A C 1
ATOM 843 O O . GLN A 1 101 ? 5.910 6.300 17.864 1.00 75.44 101 GLN A O 1
ATOM 848 N N . THR A 1 102 ? 7.425 7.547 16.777 1.00 78.81 102 THR A N 1
ATOM 849 C CA . THR A 1 102 ? 7.852 8.295 17.969 1.00 78.81 102 THR A CA 1
ATOM 850 C C . THR A 1 102 ? 6.731 9.162 18.545 1.00 78.81 102 THR A C 1
ATOM 852 O O . THR A 1 102 ? 6.565 9.195 19.761 1.00 78.81 102 THR A O 1
ATOM 855 N N . LYS A 1 103 ? 5.944 9.839 17.698 1.00 76.38 103 LYS A N 1
ATOM 856 C CA . LYS A 1 103 ? 4.809 10.663 18.149 1.00 76.38 103 LYS A CA 1
ATOM 857 C C . LYS A 1 103 ? 3.685 9.829 18.761 1.00 76.38 103 LYS A C 1
ATOM 859 O O . LYS A 1 103 ? 3.254 10.138 19.861 1.00 76.38 103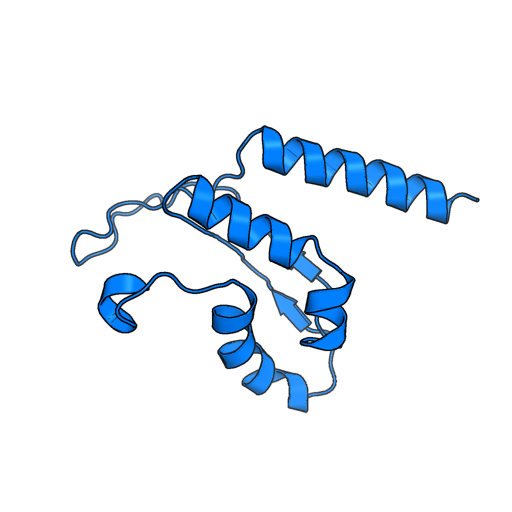 LYS A O 1
ATOM 864 N N . GLU A 1 104 ? 3.265 8.758 18.088 1.00 78.62 104 GLU A N 1
ATOM 865 C CA . GLU A 1 104 ? 2.220 7.853 18.595 1.00 78.62 104 GLU A CA 1
ATOM 866 C C . GLU A 1 104 ? 2.640 7.215 19.933 1.00 78.62 104 GLU A C 1
ATOM 868 O O . GLU A 1 104 ? 1.826 7.085 20.841 1.00 78.62 104 GLU A O 1
ATOM 873 N N . ALA A 1 105 ? 3.922 6.858 20.086 1.00 73.38 105 ALA A N 1
ATOM 874 C CA . ALA A 1 105 ? 4.448 6.329 21.344 1.00 73.38 105 ALA A CA 1
ATOM 875 C C . ALA A 1 105 ? 4.444 7.363 22.483 1.00 73.38 105 ALA A C 1
ATOM 877 O O . ALA A 1 105 ? 4.209 6.987 23.627 1.00 73.38 105 ALA A O 1
ATOM 878 N N . ALA A 1 106 ? 4.696 8.641 22.181 1.00 76.31 106 ALA A N 1
ATOM 879 C CA . ALA A 1 106 ? 4.623 9.720 23.164 1.00 76.31 106 ALA A CA 1
ATOM 880 C C . ALA A 1 106 ? 3.173 9.991 23.604 1.00 76.31 106 ALA A C 1
ATOM 882 O O . ALA A 1 106 ? 2.914 10.070 24.795 1.00 76.31 106 ALA A O 1
ATOM 883 N N . GLU A 1 107 ? 2.223 10.037 22.664 1.00 80.31 107 GLU A N 1
ATOM 884 C CA . GLU A 1 107 ? 0.791 10.248 22.952 1.00 80.31 107 GLU A CA 1
ATOM 885 C C . GLU A 1 107 ? 0.159 9.124 23.791 1.00 80.31 107 GLU A C 1
ATOM 887 O O . GLU A 1 107 ? -0.835 9.353 24.469 1.00 80.31 107 GLU A O 1
ATOM 892 N N . LEU A 1 108 ? 0.706 7.905 23.737 1.00 72.12 108 LEU A N 1
ATOM 893 C CA . LEU A 1 108 ? 0.260 6.768 24.553 1.00 72.12 108 LEU A CA 1
ATOM 894 C C . LEU A 1 108 ? 0.897 6.726 25.952 1.00 72.12 108 LEU A C 1
ATOM 896 O O . LEU A 1 108 ? 0.483 5.907 26.774 1.00 72.12 108 LEU A O 1
ATOM 900 N N . ALA A 1 109 ? 1.940 7.525 26.192 1.00 70.75 109 ALA A N 1
ATOM 901 C CA . ALA A 1 109 ? 2.666 7.573 27.460 1.00 70.75 109 ALA A CA 1
ATOM 902 C C . ALA A 1 109 ? 2.171 8.686 28.407 1.00 70.75 109 ALA A C 1
ATOM 904 O O . ALA A 1 109 ? 2.535 8.654 29.585 1.00 70.75 109 ALA A O 1
ATOM 905 N N . ASP A 1 110 ? 1.358 9.618 27.898 1.00 59.31 110 ASP A N 1
ATOM 906 C CA . ASP A 1 110 ? 0.669 10.691 28.634 1.00 59.31 110 ASP A CA 1
ATOM 907 C C . ASP A 1 110 ? -0.759 10.277 29.049 1.00 59.31 110 ASP A C 1
ATOM 909 O O . ASP A 1 110 ? -1.210 10.718 30.135 1.00 59.31 110 ASP A O 1
#

Radius of gyration: 15.49 Å; chains: 1; bounding box: 33×23×49 Å

pLDDT: mean 89.29, std 7.77, range [59.31, 97.94]

Sequence (110 aa):
MDVDYWGRERRFGEALNEKYQRVAGFGKPVMIAELGVAGSADYRRTWYKEILDQQTYRRAFPLLTTVVFFNDKEPYKWPLGYGSPDWRLDKEALKVLADRQTKEAAELAD

Secondary structure (DSSP, 8-state):
-HHHHHSSPPPHHHHHHHHHHHHHTT-S-EEEEEE---S-HHHHHHHHHHHH-HHHHHHH-TTEEEEEE--SB-SS-BTTTTB--B-PPPHHHHHHHHHHHHHHHHHTT-

Foldseek 3Di:
DCCVVPVDQDELLVVVLVVLVVCVVVVAQDEQPEDFDFDDPVSVVRNLVCVPPCVNCCVSRVSHDYYDYPQAWAPDQDPPPNGIGHRHDDPVSVVVVVVVVVVVVVVVVD